Protein AF-V5Z9B0-F1 (afdb_monomer)

pLDDT: mean 90.56, std 9.07, range [55.16, 97.75]

Nearest PDB structures (foldseek):
  4h2x-assembly1_C  TM=8.243E-01  e=7.944E-03  Agrobacterium fabrum str. C58
  4neo-assembly1_A  TM=8.557E-01  e=1.423E-02  Streptomyces verticillus
  6kfu-assembly1_A  TM=7.047E-01  e=6.104E-02  Bacillus subtilis
  7s6b-assembly1_E  TM=6.644E-01  e=5.125E-02  Streptomyces lasalocidi
  7f2r-assembly1_B  TM=6.212E-01  e=1.302E-01  Streptomyces halstedii

Secondary structure (DSSP, 8-state):
-HHHHHHHHHHHHHHHHHHHHHTTTT-----GGGTTS-GGGGT--HHHHHHHHHHHHHHHT----TTS-GGGGG-HHHHHHHHHHH--

Radius of gyration: 12.38 Å; Cα contacts (8 Å, |Δi|>4): 79; chains: 1; bounding box: 30×29×29 Å

Solvent-accessible surface area (backbone atoms only — not comparable to full-atom values): 5127 Å² total; per-residue (Å²): 127,68,69,60,58,56,50,51,38,52,52,45,40,53,51,53,43,52,52,54,24,56,67,48,89,55,78,34,82,72,50,81,94,48,28,80,44,47,40,60,83,66,68,42,48,76,64,46,46,52,53,39,55,51,51,50,24,68,74,70,73,53,79,87,63,93,82,61,62,72,69,36,79,35,21,53,50,40,39,28,56,48,46,50,70,77,75,101

Organism: NCBI:txid1161919

Mean predicted aligned error: 3.91 Å

Foldseek 3Di:
DPVVLVVQLVVQLVVLQVLLCVQPVNPFRDDSVCQPPFVVVSVQDPVSLVSSQVSCCVVLVHDDDPPDDPVCSGGSSSVSVVCSVPVD

Sequence (88 aa):
MSDDASAKIEELKTTLIALVNEINDG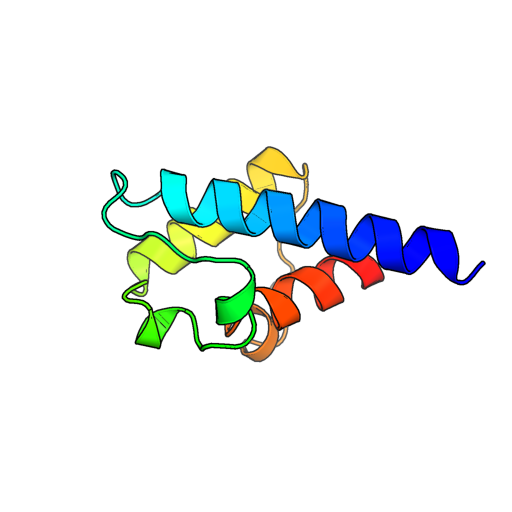NINIKAEQSAIPLKDLGLDSVGLLSFLVAIEDELGIEWSLDVDKKVFTTIDSLTNHLALTHG

InterPro domains:
  IPR009081 Phosphopantetheine binding ACP domain [PF00550] (36-83)
  IPR009081 Phosphopantetheine binding ACP domain [PS50075] (7-87)
  IPR036736 ACP-like superfamily [G3DSA:1.10.1200.10] (6-86)
  IPR036736 ACP-like superfamily [SSF47336] (14-83)

Structure (mmCIF, N/CA/C/O backbone):
data_AF-V5Z9B0-F1
#
_entry.id   AF-V5Z9B0-F1
#
loop_
_atom_site.group_PDB
_atom_site.id
_atom_site.type_symbol
_atom_site.label_atom_id
_atom_site.label_alt_id
_atom_site.label_comp_id
_atom_site.label_asym_id
_atom_site.label_entity_id
_atom_site.label_seq_id
_atom_site.pdbx_PDB_ins_code
_atom_site.Cartn_x
_atom_site.Cartn_y
_atom_site.Cartn_z
_atom_site.occupancy
_atom_site.B_iso_or_equiv
_atom_site.auth_seq_id
_atom_site.auth_comp_id
_atom_site.auth_asym_id
_atom_site.auth_atom_id
_atom_site.pdbx_PDB_model_num
ATOM 1 N N . MET A 1 1 ? 14.583 14.815 -16.494 1.00 55.16 1 MET A N 1
ATOM 2 C CA . MET A 1 1 ? 14.445 13.467 -15.897 1.00 55.16 1 MET A CA 1
ATOM 3 C C . MET A 1 1 ? 13.908 13.501 -14.461 1.00 55.16 1 MET A C 1
ATOM 5 O O . MET A 1 1 ? 13.521 12.449 -13.989 1.00 55.16 1 MET A O 1
ATOM 9 N N . SER A 1 2 ? 13.848 14.656 -13.774 1.00 61.03 2 SER A N 1
ATOM 10 C CA . SER A 1 2 ? 13.322 14.738 -12.394 1.00 61.03 2 SER A CA 1
ATOM 11 C C . SER A 1 2 ? 11.791 14.815 -12.312 1.00 61.03 2 SER A C 1
ATOM 13 O O . SER A 1 2 ? 11.217 14.266 -11.382 1.00 61.03 2 SER A O 1
ATOM 15 N N . ASP A 1 3 ? 11.133 15.463 -13.277 1.00 66.06 3 ASP A N 1
ATOM 16 C CA . ASP A 1 3 ? 9.686 15.736 -13.189 1.00 66.06 3 ASP A CA 1
ATOM 17 C C . ASP A 1 3 ? 8.819 14.486 -13.423 1.00 66.06 3 ASP A C 1
ATOM 19 O O . ASP A 1 3 ? 7.739 14.360 -12.856 1.00 66.06 3 ASP A O 1
ATOM 23 N N . ASP A 1 4 ? 9.328 13.534 -14.205 1.00 73.88 4 ASP A N 1
ATOM 24 C CA . ASP A 1 4 ? 8.618 12.314 -14.611 1.00 73.88 4 ASP A CA 1
ATOM 25 C C . ASP A 1 4 ? 8.529 11.283 -13.470 1.00 73.88 4 ASP A C 1
ATOM 27 O O . ASP A 1 4 ? 7.475 10.718 -13.191 1.00 73.88 4 ASP A O 1
ATOM 31 N N . ALA A 1 5 ? 9.621 11.111 -12.715 1.00 78.38 5 ALA A N 1
ATOM 32 C CA . ALA A 1 5 ? 9.655 10.206 -11.566 1.00 78.38 5 ALA A CA 1
ATOM 33 C C . ALA A 1 5 ? 8.770 10.703 -10.410 1.00 78.38 5 ALA A C 1
ATOM 35 O O . ALA A 1 5 ? 8.089 9.909 -9.763 1.00 78.38 5 ALA A O 1
ATOM 36 N N . SER A 1 6 ? 8.750 12.016 -10.160 1.00 84.81 6 SER A N 1
ATOM 37 C CA . SER A 1 6 ? 7.871 12.607 -9.146 1.00 84.81 6 SER A CA 1
ATOM 38 C C . SER A 1 6 ? 6.396 12.492 -9.525 1.00 84.81 6 SER A C 1
ATOM 40 O O . SER A 1 6 ? 5.588 12.167 -8.660 1.00 84.81 6 SER A O 1
ATOM 42 N N . ALA A 1 7 ? 6.046 12.692 -10.800 1.00 88.50 7 ALA A N 1
ATOM 43 C CA . ALA A 1 7 ? 4.678 12.489 -11.276 1.00 88.50 7 ALA A CA 1
ATOM 44 C C . ALA A 1 7 ? 4.232 11.029 -11.094 1.00 88.50 7 ALA A C 1
ATOM 46 O O . ALA A 1 7 ? 3.182 10.778 -10.507 1.00 88.50 7 ALA A O 1
ATOM 47 N N . LYS A 1 8 ? 5.078 10.068 -11.482 1.00 87.56 8 LYS A N 1
ATOM 48 C CA . LYS A 1 8 ? 4.796 8.634 -11.327 1.00 87.56 8 LYS A CA 1
ATOM 49 C C . LYS A 1 8 ? 4.603 8.211 -9.868 1.00 87.56 8 LYS A C 1
ATOM 51 O O . LYS A 1 8 ? 3.710 7.424 -9.567 1.00 87.56 8 LYS A O 1
ATOM 56 N N . ILE A 1 9 ? 5.418 8.733 -8.949 1.00 92.75 9 ILE A N 1
ATOM 57 C CA . ILE A 1 9 ? 5.263 8.470 -7.508 1.00 92.75 9 ILE A CA 1
ATOM 58 C C . ILE A 1 9 ? 3.907 8.978 -7.008 1.00 92.75 9 ILE A C 1
ATOM 60 O O . ILE A 1 9 ? 3.234 8.276 -6.259 1.00 92.75 9 ILE A O 1
ATOM 64 N N . GLU A 1 10 ? 3.478 10.168 -7.423 1.00 93.81 10 GLU A N 1
ATOM 65 C CA . GLU A 1 10 ? 2.189 10.721 -6.993 1.00 93.81 10 GLU A CA 1
ATOM 66 C C . GLU A 1 10 ? 0.988 9.995 -7.628 1.00 93.81 10 GLU A C 1
ATOM 68 O O . GLU A 1 10 ? -0.024 9.781 -6.954 1.00 93.81 10 GLU A O 1
ATOM 73 N N . GLU A 1 11 ? 1.106 9.523 -8.873 1.00 94.00 11 GLU A N 1
ATOM 74 C CA . GLU A 1 11 ? 0.105 8.651 -9.510 1.00 94.00 11 GLU A CA 1
ATOM 75 C C . GLU A 1 11 ? -0.025 7.307 -8.780 1.00 94.00 11 GLU A C 1
ATOM 77 O O . GLU A 1 11 ? -1.132 6.896 -8.417 1.00 94.00 11 GLU A O 1
ATOM 82 N N . LEU A 1 12 ? 1.103 6.651 -8.486 1.00 95.88 12 LEU A N 1
ATOM 83 C CA . LEU A 1 12 ? 1.124 5.407 -7.713 1.00 95.88 12 LEU A CA 1
ATOM 84 C C . LEU A 1 12 ? 0.533 5.620 -6.319 1.00 95.88 12 LEU A C 1
ATOM 86 O O . LEU A 1 12 ? -0.331 4.857 -5.899 1.00 95.88 12 LEU A O 1
ATOM 90 N N . LYS A 1 13 ? 0.926 6.688 -5.620 1.00 96.62 13 LYS A N 1
ATOM 91 C CA . LYS A 1 13 ? 0.385 7.017 -4.296 1.00 96.62 13 LYS A CA 1
ATOM 92 C C . LYS A 1 13 ? -1.130 7.191 -4.334 1.00 96.62 13 LYS A C 1
ATOM 94 O O . LYS A 1 13 ? -1.829 6.643 -3.484 1.00 96.62 13 LYS A O 1
ATOM 99 N N . THR A 1 14 ? -1.637 7.925 -5.323 1.00 96.38 14 THR A N 1
ATOM 100 C CA . THR A 1 14 ? -3.079 8.141 -5.508 1.00 96.38 14 THR A CA 1
ATOM 101 C C . THR A 1 14 ? -3.805 6.815 -5.731 1.00 96.38 14 THR A C 1
ATOM 103 O O . THR A 1 14 ? -4.825 6.562 -5.091 1.00 96.38 14 THR A O 1
ATOM 106 N N . THR A 1 15 ? -3.238 5.945 -6.567 1.00 96.25 15 THR A N 1
ATOM 107 C CA . THR A 1 15 ? -3.772 4.605 -6.854 1.00 96.25 15 THR A CA 1
ATOM 108 C C . THR A 1 15 ? -3.816 3.742 -5.594 1.00 96.25 15 THR A C 1
ATOM 110 O O . THR A 1 15 ? -4.861 3.203 -5.240 1.00 96.25 15 THR A O 1
ATOM 113 N N . LEU A 1 16 ? -2.713 3.676 -4.844 1.00 96.44 16 LEU A N 1
ATOM 114 C CA . LEU A 1 16 ? -2.6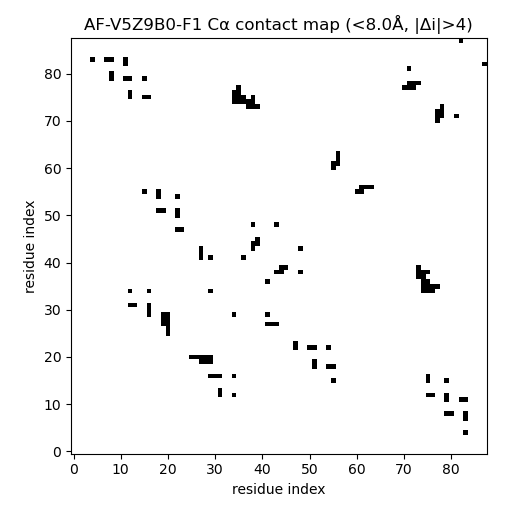30 2.897 -3.609 1.00 96.44 16 LEU A CA 1
ATOM 115 C C . LEU A 1 16 ? -3.613 3.381 -2.533 1.00 96.44 16 LEU A C 1
ATOM 117 O O . LEU A 1 16 ? -4.189 2.563 -1.818 1.00 96.44 16 LEU A O 1
ATOM 121 N N . ILE A 1 17 ? -3.822 4.696 -2.418 1.00 96.38 17 ILE A N 1
ATOM 122 C CA . ILE A 1 17 ? -4.809 5.274 -1.496 1.00 96.38 17 ILE A CA 1
ATOM 123 C C . ILE A 1 17 ? -6.238 4.912 -1.913 1.00 96.38 17 ILE A C 1
ATOM 125 O O . ILE A 1 17 ? -7.071 4.638 -1.050 1.00 96.38 17 ILE A O 1
ATOM 129 N N . ALA A 1 18 ? -6.542 4.918 -3.212 1.00 95.12 18 ALA A N 1
ATOM 130 C CA . ALA A 1 18 ? -7.852 4.494 -3.694 1.00 95.12 18 ALA A CA 1
ATOM 131 C C . ALA A 1 18 ? -8.100 3.020 -3.342 1.00 95.12 18 ALA A C 1
ATOM 133 O O . ALA A 1 18 ? -9.065 2.717 -2.643 1.00 95.12 18 ALA A O 1
ATOM 134 N N . LEU A 1 19 ? -7.157 2.141 -3.694 1.00 95.44 19 LEU A N 1
ATOM 135 C CA . LEU A 1 19 ? -7.246 0.706 -3.423 1.00 95.44 19 LEU A CA 1
ATOM 136 C C . LEU A 1 19 ? -7.430 0.400 -1.935 1.00 95.44 19 LEU A C 1
ATOM 138 O O . LEU A 1 19 ? -8.344 -0.336 -1.572 1.00 95.44 19 LEU A O 1
ATOM 142 N N . VAL A 1 20 ? -6.609 0.985 -1.051 1.00 94.50 20 VAL A N 1
ATOM 143 C CA . VAL A 1 20 ? -6.689 0.692 0.392 1.00 94.50 20 VAL A CA 1
ATOM 144 C C . VAL A 1 20 ? -8.016 1.131 1.021 1.00 94.50 20 VAL A C 1
ATOM 146 O O . VAL A 1 20 ? -8.468 0.537 2.000 1.00 94.50 20 VAL A O 1
ATOM 149 N N . ASN A 1 21 ? -8.662 2.146 0.449 1.00 93.56 21 ASN A N 1
ATOM 150 C CA . ASN A 1 21 ? -9.967 2.617 0.902 1.00 93.56 21 ASN A CA 1
ATOM 151 C C . ASN A 1 21 ? -11.123 1.742 0.382 1.00 93.56 21 ASN A C 1
ATOM 153 O O . ASN A 1 21 ? -12.190 1.723 0.994 1.00 93.56 21 ASN A O 1
ATOM 157 N N . GLU A 1 22 ? -10.927 0.994 -0.706 1.00 91.38 22 GLU A N 1
ATOM 158 C CA . GLU A 1 22 ? -11.945 0.109 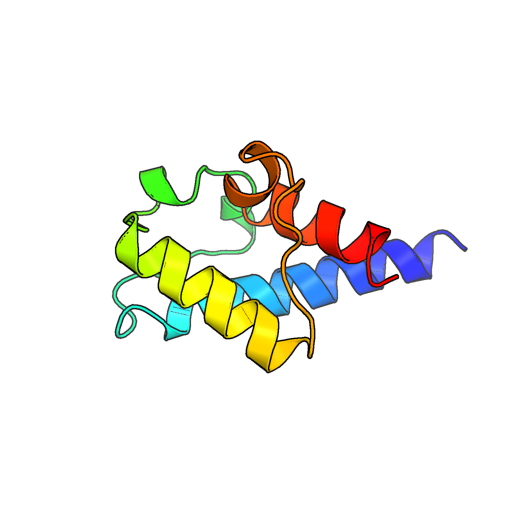-1.290 1.00 91.38 22 GLU A CA 1
ATOM 159 C C . GLU A 1 22 ? -12.008 -1.267 -0.602 1.00 91.38 22 GLU A C 1
ATOM 161 O O . GLU A 1 22 ? -13.087 -1.786 -0.322 1.00 91.38 22 GLU A O 1
ATOM 166 N N . ILE A 1 23 ? -10.857 -1.841 -0.260 1.00 84.19 23 ILE A N 1
ATOM 167 C CA . ILE A 1 23 ? -10.680 -3.239 0.188 1.00 84.19 23 ILE A CA 1
ATOM 168 C C . ILE A 1 23 ? -11.127 -3.579 1.622 1.00 84.19 23 ILE A C 1
ATOM 170 O O . ILE A 1 23 ? -10.924 -4.707 2.069 1.00 84.19 23 ILE A O 1
ATOM 174 N N . ASN A 1 24 ? -11.726 -2.648 2.366 1.00 74.94 24 ASN A N 1
ATOM 175 C CA . ASN A 1 24 ? -12.192 -2.904 3.738 1.00 74.94 24 ASN A CA 1
ATOM 176 C C . ASN A 1 24 ? -13.657 -2.504 3.952 1.00 74.94 24 ASN A C 1
ATOM 178 O O . ASN A 1 24 ? -13.998 -1.907 4.976 1.00 74.94 24 ASN A O 1
ATOM 182 N N . ASP A 1 25 ? -14.506 -2.742 2.949 1.00 75.19 25 ASP A N 1
ATOM 183 C CA . ASP A 1 25 ? -15.908 -2.298 2.918 1.00 75.19 25 ASP A CA 1
ATOM 184 C C . ASP A 1 25 ? -16.062 -0.780 3.173 1.00 75.19 25 ASP A C 1
ATOM 186 O O . ASP A 1 25 ? -17.067 -0.316 3.711 1.00 75.19 25 ASP A O 1
ATOM 190 N N . GLY A 1 26 ? -15.033 0.012 2.842 1.00 71.88 26 GLY A N 1
ATOM 191 C CA . GLY A 1 26 ? -14.986 1.451 3.118 1.00 71.88 26 GLY A CA 1
ATOM 192 C C . GLY A 1 26 ? -14.788 1.837 4.593 1.00 71.88 26 GLY A C 1
ATOM 193 O O . GLY A 1 26 ? -14.916 3.013 4.935 1.00 71.88 26 GLY A O 1
ATOM 194 N N . ASN A 1 27 ? -14.465 0.890 5.483 1.00 80.38 27 ASN A N 1
ATOM 195 C CA . ASN A 1 27 ? -14.219 1.168 6.907 1.00 80.38 27 ASN A CA 1
ATOM 196 C C . ASN A 1 27 ? -12.900 1.913 7.166 1.00 80.38 27 ASN A C 1
ATOM 198 O O . ASN A 1 27 ? -12.682 2.430 8.262 1.00 80.38 27 ASN A O 1
ATOM 202 N N . ILE A 1 28 ? -12.019 1.964 6.167 1.00 85.44 28 ILE A N 1
ATOM 203 C CA . ILE A 1 28 ? -10.765 2.713 6.194 1.00 85.44 28 ILE A CA 1
ATOM 204 C C . ILE A 1 28 ? -10.866 3.857 5.187 1.00 85.44 28 ILE A C 1
ATOM 206 O O . ILE A 1 28 ? -11.383 3.697 4.086 1.00 85.44 28 ILE A O 1
ATOM 210 N N . ASN A 1 29 ? -10.387 5.029 5.597 1.00 91.19 29 ASN A N 1
ATOM 211 C CA . ASN A 1 29 ? -10.385 6.239 4.785 1.00 91.19 29 ASN A CA 1
ATOM 212 C C . ASN A 1 29 ? -9.066 6.984 4.995 1.00 91.19 29 ASN A C 1
ATOM 214 O O . ASN A 1 29 ? -9.002 7.988 5.707 1.00 91.19 29 ASN A O 1
ATOM 218 N N . ILE A 1 30 ? -8.007 6.440 4.408 1.00 92.44 30 ILE A N 1
ATOM 219 C CA . ILE A 1 30 ? -6.669 7.018 4.398 1.00 92.44 30 ILE A CA 1
ATOM 220 C C . ILE A 1 30 ? -6.663 8.207 3.443 1.00 92.44 30 ILE A C 1
ATOM 222 O O . ILE A 1 30 ? -7.131 8.123 2.303 1.00 92.44 30 ILE A O 1
ATOM 226 N N . LYS A 1 31 ? -6.128 9.329 3.920 1.00 94.56 31 LYS A N 1
ATOM 227 C CA . LYS A 1 31 ? -5.871 10.528 3.122 1.00 94.56 31 LYS A CA 1
ATOM 228 C C . LYS A 1 31 ? -4.402 10.619 2.717 1.00 94.56 31 LYS A C 1
ATOM 230 O O . LYS A 1 31 ? -3.541 9.998 3.337 1.00 94.56 31 LYS A O 1
ATOM 235 N N . ALA A 1 32 ? -4.110 11.411 1.688 1.00 93.81 32 ALA A N 1
ATOM 236 C CA . ALA A 1 32 ? -2.752 11.564 1.163 1.00 93.81 32 ALA A CA 1
ATOM 237 C C . ALA A 1 32 ? -1.765 12.070 2.225 1.00 93.81 32 ALA A C 1
ATOM 239 O O . ALA A 1 32 ? -0.650 11.574 2.313 1.00 93.81 32 ALA A O 1
ATOM 240 N N . GLU A 1 33 ? -2.194 12.974 3.104 1.00 95.38 33 GLU A N 1
ATOM 241 C CA . GLU A 1 33 ? -1.394 13.481 4.221 1.00 95.38 33 GLU A CA 1
ATOM 242 C C . GLU A 1 33 ? -1.055 12.421 5.287 1.00 95.38 33 GLU A C 1
ATOM 244 O O . GLU A 1 33 ? -0.200 12.652 6.140 1.00 95.38 33 GLU A O 1
ATOM 249 N N . GLN A 1 34 ? -1.703 11.253 5.242 1.00 96.69 34 GLN A N 1
ATOM 250 C CA . GLN A 1 34 ? -1.472 10.126 6.145 1.00 96.69 34 GLN A CA 1
ATOM 251 C C . GLN A 1 34 ? -0.606 9.026 5.511 1.00 96.69 34 GLN A C 1
ATOM 253 O O . GLN A 1 34 ? -0.386 7.999 6.148 1.00 96.69 34 GLN A O 1
ATOM 258 N N . SER A 1 35 ? -0.088 9.215 4.290 1.00 96.00 35 SER A N 1
ATOM 259 C CA . SER A 1 35 ? 0.644 8.177 3.543 1.00 96.00 35 SER A CA 1
ATOM 260 C C . SER A 1 35 ? 1.923 7.681 4.235 1.00 96.00 35 SER A C 1
ATOM 262 O O . SER A 1 35 ? 2.359 6.552 3.995 1.00 96.00 35 SER A O 1
ATOM 264 N N . ALA A 1 36 ? 2.493 8.493 5.129 1.00 97.19 36 ALA A N 1
ATOM 265 C CA . ALA A 1 36 ? 3.661 8.166 5.945 1.00 97.19 36 ALA A CA 1
ATOM 266 C C . ALA A 1 36 ? 3.326 7.450 7.270 1.00 97.19 36 ALA A C 1
ATOM 268 O O . ALA A 1 36 ? 4.235 6.998 7.970 1.00 97.19 36 ALA A O 1
ATOM 269 N N . ILE A 1 37 ? 2.048 7.362 7.653 1.00 97.31 37 ILE A N 1
ATOM 270 C CA . ILE A 1 37 ? 1.622 6.716 8.900 1.00 97.31 37 ILE A CA 1
ATOM 271 C C . ILE A 1 37 ? 1.569 5.194 8.682 1.00 97.31 37 ILE A C 1
ATOM 273 O O . ILE A 1 37 ? 1.122 4.746 7.622 1.00 97.31 37 ILE A O 1
ATOM 277 N N . PRO A 1 38 ? 2.011 4.369 9.654 1.00 96.69 38 PRO A N 1
ATOM 278 C CA . PRO A 1 38 ? 1.886 2.922 9.548 1.00 96.69 38 PRO A CA 1
ATOM 279 C C . PRO A 1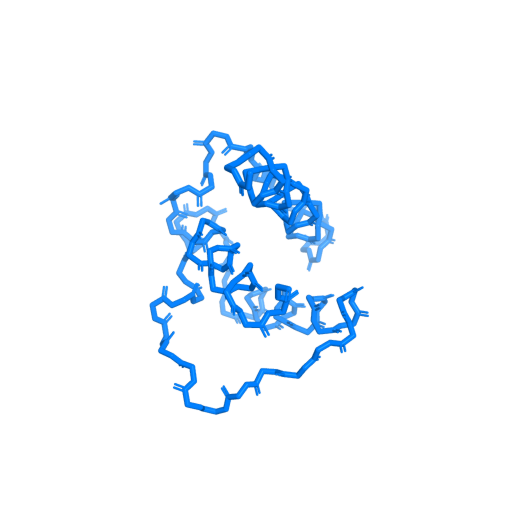 38 ? 0.437 2.486 9.318 1.00 96.69 38 PRO A C 1
ATOM 281 O O . PRO A 1 38 ? -0.454 2.865 10.074 1.00 96.69 38 PRO A O 1
ATOM 284 N N . LEU A 1 39 ? 0.206 1.633 8.320 1.00 95.25 39 LEU A N 1
ATOM 285 C CA . LEU A 1 39 ? -1.137 1.185 7.921 1.00 95.25 39 LEU A CA 1
ATOM 286 C C . LEU A 1 39 ? -1.924 0.559 9.085 1.00 95.25 39 LEU A C 1
ATOM 288 O O . LEU A 1 39 ? -3.116 0.811 9.249 1.00 95.25 39 LEU A O 1
ATOM 292 N N . LYS A 1 40 ? -1.232 -0.179 9.956 1.00 94.06 40 LYS A N 1
ATOM 293 C CA . LYS A 1 40 ? -1.803 -0.745 11.188 1.00 94.06 40 LYS A CA 1
ATOM 294 C C . LYS A 1 40 ? -2.350 0.315 12.154 1.00 94.06 40 LYS A C 1
ATOM 296 O O . LYS A 1 40 ? -3.352 0.076 12.817 1.00 94.06 40 LYS A O 1
ATOM 301 N N . ASP A 1 41 ? -1.709 1.483 12.222 1.00 95.81 41 ASP A N 1
ATOM 302 C CA . ASP A 1 41 ? -2.105 2.579 13.112 1.00 95.81 41 ASP A CA 1
ATOM 303 C C . ASP A 1 41 ? -3.289 3.357 12.505 1.00 95.81 41 ASP A C 1
ATOM 305 O O . ASP 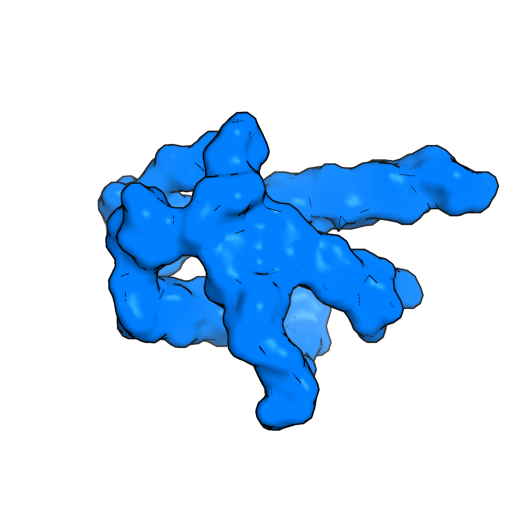A 1 41 ? -3.999 4.068 13.212 1.00 95.81 41 ASP A O 1
ATOM 309 N N . LEU A 1 42 ? -3.536 3.170 11.202 1.00 93.62 42 LEU A N 1
ATOM 310 C CA . LEU A 1 42 ? -4.704 3.654 10.460 1.00 93.62 42 LEU A CA 1
ATOM 311 C C . LEU A 1 42 ? -5.867 2.644 10.454 1.00 93.62 42 LEU A C 1
ATOM 313 O O . LEU A 1 42 ? -6.880 2.880 9.800 1.00 93.62 42 LEU A O 1
ATOM 317 N N . GLY A 1 43 ? -5.740 1.534 11.189 1.00 92.44 43 GLY A N 1
ATOM 318 C CA . GLY A 1 43 ? -6.789 0.525 11.335 1.00 92.44 43 GLY A CA 1
ATOM 319 C C . GLY A 1 43 ? -6.762 -0.596 10.295 1.00 92.44 43 GLY A C 1
ATOM 320 O O . GLY A 1 43 ? -7.668 -1.426 10.305 1.00 92.44 43 GLY A O 1
ATOM 321 N N . LEU A 1 44 ? -5.742 -0.663 9.431 1.00 93.31 44 LEU A N 1
ATOM 322 C CA . LEU A 1 44 ? -5.561 -1.792 8.518 1.00 93.31 44 LEU A CA 1
ATOM 323 C C . LEU A 1 44 ? -4.964 -2.981 9.278 1.00 93.31 44 LEU A C 1
ATOM 325 O O . LEU A 1 44 ? -3.786 -2.983 9.641 1.00 93.31 44 LEU A O 1
ATOM 329 N N . ASP A 1 45 ? -5.786 -3.991 9.543 1.00 92.06 45 ASP A N 1
ATOM 330 C CA . ASP A 1 45 ? -5.328 -5.217 10.188 1.00 92.06 45 ASP A CA 1
ATOM 331 C C . ASP A 1 45 ? -4.517 -6.113 9.230 1.00 92.06 45 ASP A C 1
ATOM 333 O O . ASP A 1 45 ? -4.263 -5.781 8.071 1.00 92.06 45 ASP A O 1
ATOM 337 N N . SER A 1 46 ? -4.058 -7.267 9.720 1.00 91.44 46 SER A N 1
ATOM 338 C CA . SER A 1 46 ? -3.246 -8.183 8.912 1.00 91.44 46 SER A CA 1
ATOM 339 C C . SER A 1 46 ? -4.007 -8.814 7.743 1.00 91.44 46 SER A C 1
ATOM 341 O O . SER A 1 46 ? -3.377 -9.148 6.745 1.00 91.44 46 SER A O 1
ATOM 343 N N . VAL A 1 47 ? -5.328 -8.988 7.850 1.00 92.31 47 VAL A N 1
ATOM 344 C CA . VAL A 1 47 ? -6.148 -9.549 6.765 1.00 92.31 47 VAL A CA 1
ATOM 345 C C . VAL A 1 47 ? -6.387 -8.477 5.708 1.00 92.31 47 VAL A C 1
ATOM 347 O O . VAL A 1 47 ? -6.148 -8.731 4.533 1.00 92.31 47 VAL A O 1
ATOM 350 N N . GLY A 1 48 ? -6.748 -7.264 6.127 1.00 93.44 48 GLY A N 1
ATOM 351 C CA . GLY A 1 48 ? -6.869 -6.100 5.258 1.00 93.44 48 GLY A CA 1
ATOM 352 C C . GLY A 1 48 ? -5.561 -5.778 4.539 1.00 93.44 48 GLY A C 1
ATOM 353 O O . GLY A 1 48 ? -5.585 -5.467 3.354 1.00 93.44 48 GLY A O 1
ATOM 354 N N . LEU A 1 49 ? -4.410 -5.929 5.205 1.00 94.00 49 LEU A N 1
ATOM 355 C CA . LEU A 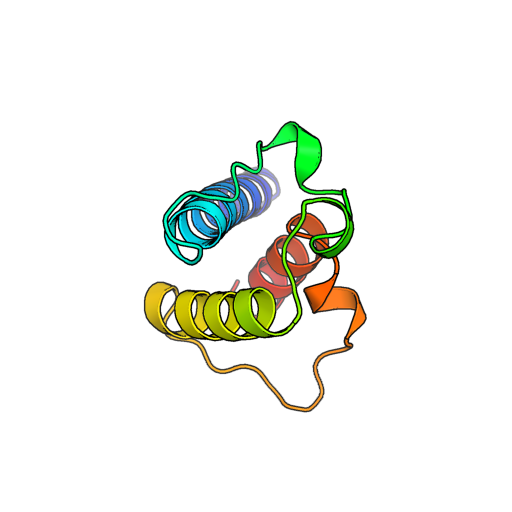1 49 ? -3.107 -5.780 4.556 1.00 94.00 49 LEU A CA 1
ATOM 356 C C . LEU A 1 49 ? -2.891 -6.831 3.462 1.00 94.00 49 LEU A C 1
ATOM 358 O O . LEU A 1 49 ? -2.436 -6.480 2.384 1.00 94.00 49 LEU A O 1
ATOM 362 N N . LEU A 1 50 ? -3.222 -8.103 3.696 1.00 93.94 50 LEU A N 1
ATOM 363 C CA . LEU A 1 50 ? -3.088 -9.130 2.657 1.00 93.94 50 LEU A CA 1
ATOM 364 C C . LEU A 1 50 ? -4.026 -8.864 1.475 1.00 93.94 50 LEU A C 1
ATOM 366 O O . LEU A 1 50 ? -3.577 -8.914 0.334 1.00 93.94 50 LEU A O 1
ATOM 370 N N . SER A 1 51 ? -5.288 -8.514 1.740 1.00 94.69 51 SER A N 1
ATOM 371 C CA . SER A 1 51 ? -6.236 -8.103 0.697 1.00 94.69 51 SER A CA 1
ATOM 372 C C . SER A 1 51 ? -5.723 -6.898 -0.090 1.00 94.69 51 SER A C 1
ATOM 374 O O . SER A 1 51 ? -5.900 -6.836 -1.302 1.00 94.69 51 SER A O 1
ATOM 376 N N . PHE A 1 52 ? -5.041 -5.965 0.579 1.00 95.56 52 PHE A N 1
ATOM 377 C CA . PHE A 1 52 ? -4.429 -4.815 -0.074 1.00 95.56 52 PHE A CA 1
ATOM 378 C C . PHE A 1 52 ? -3.315 -5.219 -1.019 1.00 95.56 52 PHE A C 1
ATOM 380 O O . PHE A 1 52 ? -3.294 -4.778 -2.160 1.00 95.56 52 PHE A O 1
ATOM 387 N N . LEU A 1 53 ? -2.402 -6.069 -0.555 1.00 95.38 53 LEU A N 1
ATOM 388 C CA . LEU A 1 53 ? -1.281 -6.524 -1.367 1.00 95.38 53 LEU A CA 1
ATOM 389 C C . LEU A 1 53 ? -1.759 -7.264 -2.619 1.00 95.38 53 LEU A C 1
ATOM 391 O O . LEU A 1 53 ? -1.208 -7.006 -3.683 1.00 95.38 53 LEU A O 1
ATOM 395 N N . VAL A 1 54 ? -2.807 -8.088 -2.507 1.00 95.25 54 VAL A N 1
ATOM 396 C CA . VAL A 1 54 ? -3.441 -8.758 -3.656 1.00 95.25 54 VAL A CA 1
ATOM 397 C C . VAL A 1 54 ? -4.090 -7.746 -4.603 1.00 95.25 54 VAL A C 1
ATOM 399 O O . VAL A 1 54 ? -3.877 -7.808 -5.806 1.00 95.25 54 VAL A O 1
ATOM 402 N N . ALA A 1 55 ? -4.823 -6.758 -4.079 1.00 95.69 55 ALA A N 1
ATOM 403 C CA . ALA A 1 55 ? -5.429 -5.723 -4.918 1.00 95.69 55 ALA A CA 1
ATOM 404 C C . ALA A 1 55 ? -4.383 -4.893 -5.686 1.00 95.69 55 ALA A C 1
ATOM 406 O O . ALA A 1 55 ? -4.632 -4.478 -6.813 1.00 95.69 55 ALA A O 1
ATOM 407 N N . ILE A 1 56 ? -3.199 -4.670 -5.103 1.00 96.00 56 ILE A N 1
ATOM 408 C CA . ILE A 1 56 ? -2.080 -4.017 -5.799 1.00 96.00 56 ILE A CA 1
ATOM 409 C C . ILE A 1 56 ? -1.540 -4.900 -6.931 1.00 96.00 56 ILE A C 1
ATOM 411 O O . ILE A 1 56 ? -1.246 -4.378 -8.005 1.00 96.00 56 ILE A O 1
ATOM 415 N N . GLU A 1 57 ? -1.386 -6.207 -6.699 1.00 95.69 57 GLU A N 1
ATOM 416 C CA . GLU A 1 57 ? -0.956 -7.163 -7.732 1.00 95.69 57 GLU A CA 1
ATOM 417 C C . GLU A 1 57 ? -1.918 -7.154 -8.922 1.00 95.69 57 GLU A C 1
ATOM 419 O O . GLU A 1 57 ? -1.472 -7.021 -10.062 1.00 95.69 57 GLU A O 1
ATOM 424 N N . ASP A 1 58 ? -3.224 -7.203 -8.648 1.00 95.94 58 ASP A N 1
ATOM 425 C CA . ASP A 1 58 ? -4.274 -7.181 -9.667 1.00 95.94 58 ASP A CA 1
ATOM 426 C C . ASP A 1 58 ? -4.306 -5.852 -10.445 1.00 95.94 58 ASP A C 1
ATOM 428 O O . ASP A 1 58 ? -4.361 -5.863 -11.676 1.00 95.94 58 ASP A O 1
ATOM 432 N N . GLU A 1 59 ? -4.241 -4.709 -9.751 1.00 95.31 59 GLU A N 1
ATOM 433 C CA . GLU A 1 59 ? -4.321 -3.379 -10.376 1.00 95.31 59 GLU A CA 1
ATOM 434 C C . GLU A 1 59 ? -3.080 -3.059 -11.219 1.00 95.31 59 GLU A C 1
ATOM 436 O O . GLU A 1 59 ? -3.182 -2.501 -12.312 1.00 95.31 59 GLU A O 1
ATOM 441 N N . LEU A 1 60 ? -1.888 -3.405 -10.724 1.00 93.56 60 LEU A N 1
ATOM 442 C CA . LEU A 1 60 ? -0.627 -3.067 -11.388 1.00 93.56 60 LEU A CA 1
ATOM 443 C C . LEU A 1 60 ? -0.096 -4.189 -12.292 1.00 93.56 60 LEU A C 1
ATOM 445 O O . LEU A 1 60 ? 0.878 -3.971 -13.015 1.00 93.56 60 LEU A O 1
ATOM 449 N N . GLY A 1 61 ? -0.709 -5.376 -12.266 1.00 94.19 61 GLY A N 1
ATOM 450 C CA . GLY A 1 61 ? -0.252 -6.550 -13.010 1.00 94.19 61 GLY A CA 1
ATOM 451 C C . GLY A 1 61 ? 1.127 -7.042 -12.561 1.00 94.19 61 GLY A C 1
ATOM 452 O O . GLY A 1 61 ? 1.951 -7.407 -13.404 1.00 94.19 61 GLY A O 1
ATOM 453 N N . ILE A 1 62 ? 1.401 -6.999 -11.254 1.00 93.12 62 ILE A N 1
ATOM 454 C CA . ILE A 1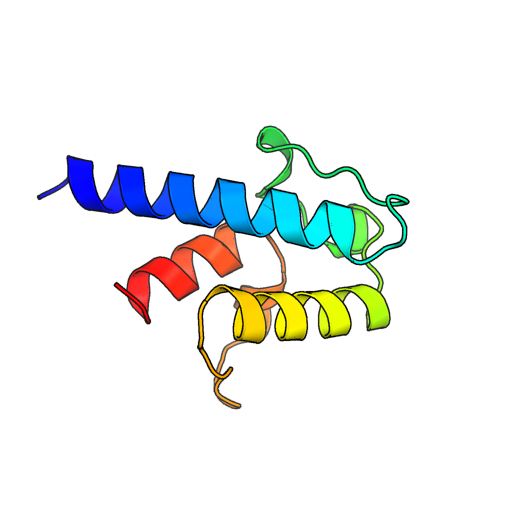 62 ? 2.686 -7.394 -10.654 1.00 93.12 62 ILE A CA 1
ATOM 455 C C . ILE A 1 62 ? 2.535 -8.627 -9.758 1.00 93.12 62 ILE A C 1
ATOM 457 O O . ILE A 1 62 ? 1.430 -8.994 -9.385 1.00 93.12 62 ILE A O 1
ATOM 461 N N . GLU A 1 63 ? 3.660 -9.220 -9.361 1.00 93.06 63 GLU A N 1
ATOM 462 C CA . GLU A 1 63 ? 3.719 -10.253 -8.322 1.00 93.06 63 GLU A CA 1
ATOM 463 C C . GLU A 1 63 ? 4.749 -9.847 -7.259 1.00 93.06 63 GLU A C 1
ATOM 465 O O . GLU A 1 63 ? 5.869 -9.431 -7.588 1.00 93.06 63 GLU A O 1
ATOM 470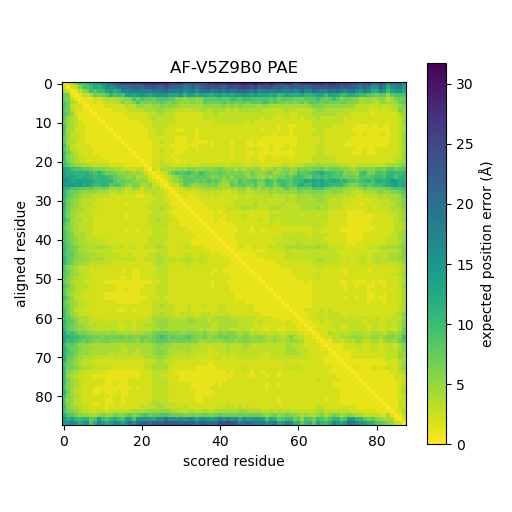 N N . TRP A 1 64 ? 4.402 -9.977 -5.978 1.00 92.75 64 TRP A N 1
ATOM 471 C CA . TRP A 1 64 ? 5.334 -9.694 -4.889 1.00 92.75 64 TRP A CA 1
ATOM 472 C C . TRP A 1 64 ? 6.430 -10.761 -4.797 1.00 92.75 64 TRP A C 1
ATOM 474 O O . TRP A 1 64 ? 6.169 -11.958 -4.674 1.00 92.75 64 TRP A O 1
ATOM 484 N N . SER A 1 65 ? 7.693 -10.327 -4.754 1.00 90.25 65 SER A N 1
ATOM 485 C CA . SER A 1 65 ? 8.802 -11.232 -4.438 1.00 90.25 65 SER A CA 1
ATOM 486 C C . SER A 1 65 ? 8.805 -11.611 -2.952 1.00 90.25 65 SER A C 1
ATOM 488 O O . SER A 1 65 ? 8.588 -10.774 -2.073 1.00 90.25 65 SER A O 1
ATOM 490 N N . LEU A 1 66 ? 9.143 -12.870 -2.656 1.00 85.81 66 LEU A N 1
ATOM 491 C CA . LEU A 1 66 ? 9.324 -13.360 -1.283 1.00 85.81 66 LEU A CA 1
ATOM 492 C C . LEU A 1 66 ? 10.480 -12.663 -0.544 1.00 85.81 66 LEU A C 1
ATOM 494 O O . LEU A 1 66 ? 10.517 -12.686 0.686 1.00 85.81 66 LEU A O 1
ATOM 498 N N . ASP A 1 67 ? 11.394 -12.030 -1.284 1.00 90.12 67 ASP A N 1
ATOM 499 C CA . ASP A 1 67 ? 12.567 -11.340 -0.741 1.00 90.12 67 ASP A CA 1
ATOM 500 C C . ASP A 1 67 ? 12.310 -9.853 -0.424 1.00 90.12 67 ASP A C 1
ATOM 502 O O . ASP A 1 67 ? 13.223 -9.146 0.011 1.00 90.12 67 ASP A O 1
ATOM 506 N N . VAL A 1 68 ? 11.087 -9.346 -0.631 1.00 92.06 68 VAL A N 1
ATOM 507 C CA . VAL A 1 68 ? 10.748 -7.951 -0.305 1.00 92.06 68 VAL A CA 1
ATOM 508 C C . VAL A 1 68 ? 10.819 -7.733 1.211 1.00 92.06 68 VAL A C 1
ATOM 510 O O . VAL A 1 68 ? 10.196 -8.447 2.001 1.00 92.06 68 VAL A O 1
ATOM 513 N N . ASP A 1 69 ? 11.578 -6.716 1.640 1.00 93.00 69 ASP A N 1
ATOM 514 C CA . ASP A 1 69 ? 11.685 -6.353 3.057 1.00 93.00 69 ASP A CA 1
ATOM 515 C C . ASP A 1 69 ? 10.305 -5.955 3.600 1.00 93.00 69 ASP A C 1
ATOM 517 O O . ASP A 1 69 ? 9.625 -5.089 3.050 1.00 93.00 69 ASP A O 1
ATOM 521 N N . LYS A 1 70 ? 9.915 -6.531 4.740 1.00 90.19 70 LYS A N 1
ATOM 522 C CA . LYS A 1 70 ? 8.640 -6.249 5.420 1.00 90.19 70 LYS A CA 1
ATOM 523 C C . LYS A 1 70 ? 8.405 -4.760 5.692 1.00 90.19 70 LYS A C 1
ATOM 525 O O . LYS A 1 70 ? 7.257 -4.337 5.801 1.00 90.19 70 LYS A O 1
ATOM 530 N N . LYS A 1 71 ? 9.467 -3.955 5.806 1.00 93.19 71 LYS A N 1
ATOM 531 C CA . LYS A 1 71 ? 9.374 -2.496 5.959 1.00 93.19 71 LYS A CA 1
ATOM 532 C C . LYS A 1 71 ? 8.686 -1.821 4.773 1.00 93.19 71 LYS A C 1
ATOM 534 O O . LYS A 1 71 ? 8.043 -0.796 4.978 1.00 93.19 71 LYS A O 1
ATOM 539 N N . VAL A 1 72 ? 8.762 -2.401 3.573 1.00 96.06 72 VAL A N 1
ATOM 540 C CA . VAL A 1 72 ? 8.060 -1.904 2.378 1.00 96.06 72 VAL A CA 1
ATOM 541 C C . VAL A 1 72 ? 6.554 -1.850 2.625 1.00 96.06 72 VAL A C 1
ATOM 543 O O . VAL A 1 72 ? 5.927 -0.840 2.335 1.00 96.06 72 VAL A O 1
ATOM 546 N N . PHE A 1 73 ? 5.993 -2.873 3.271 1.00 95.44 73 PHE A N 1
ATOM 547 C CA . PHE A 1 73 ? 4.555 -3.010 3.524 1.00 95.44 73 PHE A CA 1
ATOM 548 C C . PHE A 1 73 ? 4.053 -2.216 4.744 1.00 95.44 73 PHE A C 1
ATOM 550 O O . PHE A 1 73 ? 2.956 -2.465 5.237 1.00 95.44 73 PHE A O 1
ATOM 557 N N . THR A 1 74 ? 4.857 -1.296 5.291 1.00 96.06 74 THR A N 1
ATOM 558 C CA . THR A 1 74 ? 4.501 -0.582 6.531 1.00 96.06 74 THR A CA 1
ATOM 559 C C . THR A 1 74 ? 3.649 0.659 6.274 1.00 96.06 74 THR A C 1
ATOM 561 O O . THR A 1 74 ? 2.725 0.921 7.041 1.00 96.06 74 THR A O 1
ATOM 564 N N . THR A 1 75 ? 3.956 1.427 5.228 1.00 97.75 75 THR A N 1
ATOM 565 C CA . THR A 1 75 ? 3.295 2.701 4.902 1.00 97.75 75 THR A CA 1
ATOM 566 C C . THR A 1 75 ? 3.015 2.782 3.402 1.00 97.75 75 THR A C 1
ATOM 568 O O . THR A 1 75 ? 3.679 2.113 2.604 1.00 97.75 75 THR A O 1
ATOM 571 N N . ILE A 1 76 ? 2.061 3.628 3.002 1.00 97.19 76 ILE A N 1
ATOM 572 C CA . ILE A 1 76 ? 1.788 3.889 1.580 1.00 97.19 76 ILE A CA 1
ATOM 573 C C . ILE A 1 76 ? 3.019 4.491 0.900 1.00 97.19 76 ILE A C 1
ATOM 575 O O . ILE A 1 76 ? 3.343 4.113 -0.223 1.00 97.19 76 ILE A O 1
ATOM 579 N N . ASP A 1 77 ? 3.748 5.378 1.579 1.00 96.50 77 ASP A N 1
ATOM 580 C CA . ASP A 1 77 ? 4.978 5.958 1.033 1.00 96.50 77 ASP A CA 1
ATOM 581 C C . ASP A 1 77 ? 6.049 4.895 0.768 1.00 96.50 77 ASP A C 1
ATOM 583 O O . ASP A 1 77 ? 6.712 4.928 -0.268 1.00 96.50 77 ASP A O 1
ATOM 587 N N . SER A 1 78 ? 6.238 3.938 1.681 1.00 96.75 78 SER A N 1
ATOM 588 C CA . SER A 1 78 ? 7.213 2.860 1.495 1.00 96.75 78 SER A CA 1
ATOM 589 C C . SER A 1 78 ? 6.838 1.946 0.327 1.00 96.75 78 SER A C 1
ATOM 591 O O . SER A 1 78 ? 7.710 1.636 -0.486 1.00 96.75 78 SER A O 1
ATOM 593 N N . LEU A 1 79 ? 5.555 1.595 0.192 1.00 95.94 79 LEU A N 1
ATOM 594 C CA . LEU A 1 79 ? 5.028 0.854 -0.958 1.00 95.94 79 LEU A CA 1
AT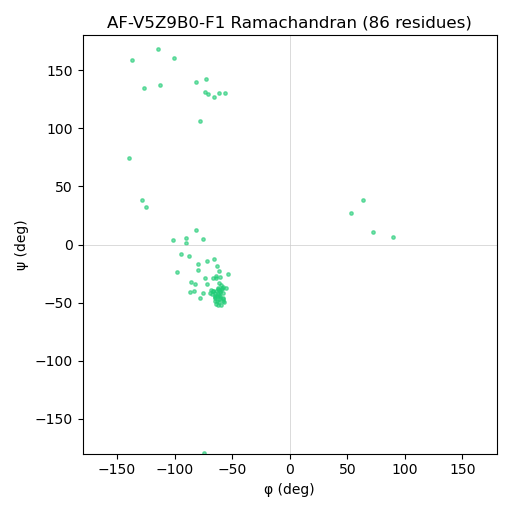OM 595 C C . LEU A 1 79 ? 5.246 1.617 -2.267 1.00 95.94 79 LEU A C 1
ATOM 597 O O . LEU A 1 79 ? 5.833 1.084 -3.204 1.00 95.94 79 LEU A O 1
ATOM 601 N N . THR A 1 80 ? 4.828 2.881 -2.310 1.00 95.75 80 THR A N 1
ATOM 602 C CA . THR A 1 80 ? 4.922 3.737 -3.500 1.00 95.75 80 THR A CA 1
ATOM 603 C C . THR A 1 80 ? 6.368 3.860 -3.972 1.00 95.75 80 THR A C 1
ATOM 605 O O . THR A 1 80 ? 6.661 3.662 -5.148 1.00 95.75 80 THR A O 1
ATOM 608 N N . ASN A 1 81 ? 7.290 4.149 -3.049 1.00 94.19 81 ASN A N 1
ATOM 609 C CA . ASN A 1 81 ? 8.707 4.284 -3.371 1.00 94.19 81 ASN A CA 1
ATOM 610 C C . ASN A 1 81 ? 9.305 2.970 -3.879 1.00 94.19 81 ASN A C 1
ATOM 612 O O . ASN A 1 81 ? 10.105 2.987 -4.809 1.00 94.19 81 ASN A O 1
ATOM 616 N N . HIS A 1 82 ? 8.926 1.835 -3.288 1.00 94.44 82 HIS A N 1
ATOM 617 C CA . HIS A 1 82 ? 9.385 0.533 -3.759 1.00 94.44 82 HIS A CA 1
ATOM 618 C C . HIS A 1 82 ? 8.883 0.246 -5.177 1.00 94.44 82 HIS A C 1
ATOM 620 O O . HIS A 1 82 ? 9.691 -0.029 -6.060 1.00 94.44 82 HIS A O 1
ATOM 626 N N . LEU A 1 83 ? 7.579 0.400 -5.414 1.00 93.38 83 LEU A N 1
ATOM 627 C CA . LEU A 1 83 ? 6.948 0.148 -6.709 1.00 93.38 83 LEU A CA 1
ATOM 628 C C . LEU A 1 83 ? 7.484 1.065 -7.811 1.00 93.38 83 LEU A C 1
ATOM 630 O O . LEU A 1 83 ? 7.711 0.613 -8.930 1.00 93.38 83 LEU A O 1
ATOM 634 N N . ALA A 1 84 ? 7.757 2.334 -7.499 1.00 92.12 84 ALA A N 1
ATOM 635 C CA . ALA A 1 84 ? 8.371 3.259 -8.447 1.00 92.12 84 ALA A CA 1
ATOM 636 C C . ALA A 1 84 ? 9.793 2.833 -8.860 1.00 92.12 84 ALA A C 1
ATOM 638 O O . ALA A 1 84 ? 10.222 3.142 -9.970 1.00 92.12 84 ALA A O 1
ATOM 639 N N . LEU A 1 85 ? 10.523 2.127 -7.987 1.00 89.06 85 LEU A N 1
ATOM 640 C CA . LEU A 1 85 ? 11.875 1.631 -8.260 1.00 89.06 85 LEU A CA 1
ATOM 641 C C . LEU A 1 85 ? 11.884 0.273 -8.972 1.00 89.06 85 LEU A C 1
ATOM 643 O O . LEU A 1 85 ? 12.808 0.006 -9.737 1.00 89.06 85 LEU A O 1
ATOM 647 N N . THR A 1 86 ? 10.903 -0.593 -8.706 1.00 84.69 86 THR A N 1
ATOM 648 C CA . THR A 1 86 ? 10.865 -1.964 -9.245 1.00 84.69 86 THR A CA 1
ATOM 649 C C . THR A 1 86 ? 9.985 -2.114 -10.483 1.00 84.69 86 THR A C 1
ATOM 651 O O . THR A 1 86 ? 10.230 -3.008 -11.289 1.00 84.69 86 THR A O 1
ATOM 654 N N . HIS A 1 87 ? 9.008 -1.226 -10.671 1.00 69.06 87 HIS A N 1
ATOM 655 C CA . HIS A 1 87 ? 8.061 -1.221 -11.795 1.00 69.06 87 HIS A CA 1
ATOM 656 C C . HIS A 1 87 ? 8.072 0.138 -12.533 1.00 69.06 87 HIS A C 1
ATOM 658 O O . HIS A 1 87 ? 7.057 0.621 -13.045 1.00 69.06 87 HIS A O 1
ATOM 664 N N . GLY A 1 88 ? 9.258 0.761 -12.543 1.00 55.47 88 GLY A N 1
ATOM 665 C CA . GLY A 1 88 ? 9.647 2.049 -13.131 1.00 55.47 88 GLY A CA 1
ATOM 666 C C . GLY A 1 88 ? 9.817 2.035 -14.640 1.00 55.47 88 GLY A C 1
ATOM 667 O O . GLY A 1 88 ? 10.693 1.283 -15.109 1.00 55.47 88 GLY A O 1
#